Protein AF-A0AAD1H3X2-F1 (afdb_monomer_lite)

Radius of gyration: 19.3 Å; chains: 1; bounding box: 49×30×61 Å

Foldseek 3Di:
DDDDPPPPPPPVPPDDDDDDDDPVVQVVLCVVVVDPHNVVSVVVVVCCVVVVVPPPPPDDPPPPPPPVVVVPPVPVPDDD

Structure (mmCIF, N/CA/C/O backbone):
data_AF-A0AAD1H3X2-F1
#
_entry.id   AF-A0AAD1H3X2-F1
#
loop_
_atom_site.group_PDB
_atom_site.id
_atom_site.type_symbol
_atom_site.label_atom_id
_atom_site.label_alt_id
_atom_site.label_comp_id
_atom_site.label_asym_id
_atom_site.label_entity_id
_atom_site.label_seq_id
_atom_site.pdbx_PDB_ins_code
_atom_site.Cartn_x
_atom_site.Cartn_y
_atom_site.Cartn_z
_atom_site.occupancy
_atom_site.B_iso_or_equiv
_atom_site.auth_seq_id
_atom_site.auth_comp_id
_atom_site.auth_asym_id
_atom_site.auth_atom_id
_atom_site.pdbx_PDB_model_num
ATOM 1 N N . MET A 1 1 ? 8.953 -1.008 -52.948 1.00 45.94 1 MET A N 1
ATOM 2 C CA . MET A 1 1 ? 9.616 -1.289 -51.658 1.00 45.94 1 MET A CA 1
ATOM 3 C C . MET A 1 1 ? 10.001 0.036 -51.019 1.00 45.94 1 MET A C 1
ATOM 5 O O . MET A 1 1 ? 11.051 0.560 -51.350 1.00 45.94 1 MET A O 1
ATOM 9 N N . THR A 1 2 ? 9.154 0.585 -50.150 1.00 40.50 2 THR A N 1
ATOM 10 C CA . THR A 1 2 ? 9.518 1.656 -49.209 1.00 40.50 2 THR A CA 1
ATOM 11 C C . THR A 1 2 ? 8.641 1.499 -47.974 1.00 40.50 2 THR A C 1
ATOM 13 O O . THR A 1 2 ? 7.444 1.238 -48.073 1.00 40.50 2 THR A O 1
ATOM 16 N N . ALA A 1 3 ? 9.312 1.514 -46.830 1.00 48.06 3 ALA A N 1
ATOM 17 C CA . ALA A 1 3 ? 8.859 1.024 -45.544 1.00 48.06 3 ALA A CA 1
ATOM 18 C C . ALA A 1 3 ? 7.693 1.831 -44.958 1.00 48.06 3 ALA A C 1
ATOM 20 O O . ALA A 1 3 ? 7.721 3.060 -44.920 1.00 48.06 3 ALA A O 1
ATOM 21 N N . TRP A 1 4 ? 6.708 1.108 -44.433 1.00 43.19 4 TRP A N 1
ATOM 22 C CA . TRP A 1 4 ? 5.712 1.629 -43.510 1.00 43.19 4 TRP A CA 1
ATOM 23 C C . TRP A 1 4 ? 6.384 1.765 -42.142 1.00 43.19 4 TRP A C 1
ATOM 25 O O . TRP A 1 4 ? 6.596 0.772 -41.453 1.00 43.19 4 TRP A O 1
ATOM 35 N N . LEU A 1 5 ? 6.760 2.981 -41.752 1.00 48.88 5 LEU A N 1
ATOM 36 C CA . LEU A 1 5 ? 7.065 3.290 -40.355 1.00 48.88 5 LEU A CA 1
ATOM 37 C C . LEU A 1 5 ? 5.749 3.645 -39.665 1.00 48.88 5 LEU A C 1
ATOM 39 O O . LEU A 1 5 ? 5.426 4.810 -39.444 1.00 48.88 5 LEU A O 1
ATOM 43 N N . THR A 1 6 ? 4.956 2.622 -39.358 1.00 52.41 6 THR A N 1
ATOM 44 C CA . THR A 1 6 ? 3.868 2.742 -38.391 1.00 52.41 6 THR A CA 1
ATOM 45 C C . THR A 1 6 ? 4.520 2.894 -37.023 1.00 52.41 6 THR A C 1
ATOM 47 O O . THR A 1 6 ? 4.873 1.919 -36.366 1.00 52.41 6 THR A O 1
ATOM 50 N N . GLY A 1 7 ? 4.759 4.142 -36.620 1.00 51.31 7 GLY A N 1
ATOM 51 C CA . GLY A 1 7 ? 5.117 4.460 -35.248 1.00 51.31 7 GLY A CA 1
ATOM 52 C C . GLY A 1 7 ? 3.994 3.970 -34.344 1.00 51.31 7 GLY A C 1
ATOM 53 O O . GLY A 1 7 ? 2.890 4.516 -34.373 1.00 51.31 7 GLY A O 1
ATOM 54 N N . TYR A 1 8 ? 4.257 2.917 -33.574 1.00 51.62 8 TYR A N 1
ATOM 55 C CA . TYR A 1 8 ? 3.380 2.487 -32.497 1.00 51.62 8 TYR A CA 1
ATOM 56 C C . TYR A 1 8 ? 3.392 3.582 -31.432 1.00 51.62 8 TYR A C 1
ATOM 58 O O . TYR A 1 8 ? 4.207 3.587 -30.514 1.00 51.62 8 TYR A O 1
ATOM 66 N N . ARG A 1 9 ? 2.501 4.562 -31.580 1.00 50.69 9 ARG A N 1
ATOM 67 C CA . ARG A 1 9 ? 2.136 5.452 -30.487 1.00 50.69 9 ARG A CA 1
ATOM 68 C C . ARG A 1 9 ? 1.352 4.587 -29.510 1.00 50.69 9 ARG A C 1
ATOM 70 O O . ARG 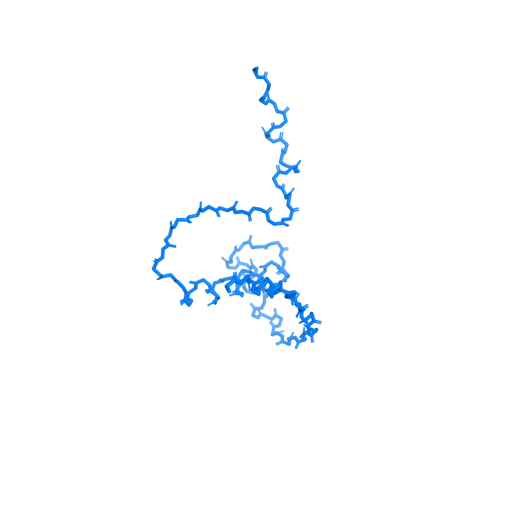A 1 9 ? 0.170 4.338 -29.731 1.00 50.69 9 ARG A O 1
ATOM 77 N N . LEU A 1 10 ? 2.035 4.072 -28.488 1.00 51.53 10 LEU A N 1
ATOM 78 C CA . LEU A 1 10 ? 1.389 3.506 -27.312 1.00 51.53 10 LEU A CA 1
ATOM 79 C C . LEU A 1 10 ? 0.561 4.632 -26.692 1.00 51.53 10 LEU A C 1
ATOM 81 O O . LEU A 1 10 ? 1.054 5.437 -25.907 1.00 51.53 10 LEU A O 1
ATOM 85 N N . ASP A 1 11 ? -0.698 4.721 -27.104 1.00 55.31 11 ASP A N 1
ATOM 86 C CA . ASP A 1 11 ? -1.738 5.408 -26.357 1.00 55.31 11 ASP A CA 1
ATOM 87 C C . ASP A 1 11 ? -1.918 4.568 -25.088 1.00 55.31 11 ASP A C 1
ATOM 89 O O . ASP A 1 11 ? -2.726 3.641 -25.024 1.00 55.31 11 ASP A O 1
ATOM 93 N N . MET A 1 12 ? -1.019 4.765 -24.121 1.00 55.75 12 MET A N 1
ATOM 94 C CA . MET A 1 12 ? -1.066 4.083 -22.840 1.00 55.75 12 MET A CA 1
ATOM 95 C C . MET A 1 12 ? -2.269 4.668 -22.109 1.00 55.75 12 MET A C 1
ATOM 97 O O . MET A 1 12 ? -2.167 5.667 -21.401 1.00 55.75 12 MET A O 1
ATOM 101 N N . ALA A 1 13 ? -3.441 4.096 -22.382 1.00 63.84 13 ALA A N 1
ATOM 102 C CA . ALA A 1 13 ? -4.701 4.482 -21.783 1.00 63.84 13 ALA A CA 1
ATOM 103 C C . ALA A 1 13 ? -4.581 4.296 -20.268 1.00 63.84 13 ALA A C 1
ATOM 105 O O . ALA A 1 13 ? -4.760 3.196 -19.742 1.00 63.84 13 ALA A O 1
ATOM 106 N N . LEU A 1 14 ? -4.251 5.381 -19.569 1.00 61.44 14 LEU A N 1
ATOM 107 C CA . LEU A 1 14 ? -4.224 5.448 -18.116 1.00 61.44 14 LEU A CA 1
ATOM 108 C C . LEU A 1 14 ? -5.663 5.315 -17.619 1.00 61.44 14 LEU A C 1
ATOM 110 O O . LEU A 1 14 ? -6.390 6.294 -17.452 1.00 61.44 14 LEU A O 1
ATOM 114 N N . ARG A 1 15 ? -6.106 4.074 -17.427 1.00 70.62 15 ARG A N 1
ATOM 115 C CA . ARG A 1 15 ? -7.375 3.786 -16.766 1.00 70.62 15 ARG A CA 1
ATOM 116 C C . ARG A 1 15 ? -7.159 3.867 -15.264 1.00 70.62 15 ARG A C 1
ATOM 118 O O . ARG A 1 15 ? -6.279 3.209 -14.715 1.00 70.62 15 ARG A O 1
ATOM 125 N N . LYS A 1 16 ? -7.979 4.681 -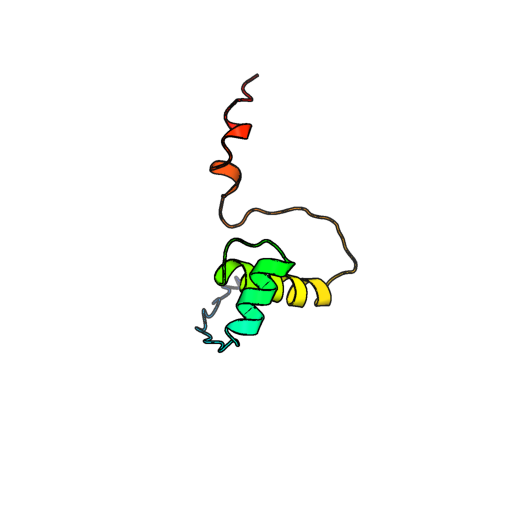14.602 1.00 78.38 16 LYS A N 1
ATOM 126 C CA . LYS A 1 16 ? -8.042 4.710 -13.145 1.00 78.38 16 LYS A CA 1
ATOM 127 C C . LYS A 1 16 ? -8.782 3.459 -12.674 1.00 78.38 16 LYS A C 1
ATOM 129 O O . LYS A 1 16 ? -9.939 3.262 -13.036 1.00 78.38 16 LYS A O 1
ATOM 134 N N . TYR A 1 17 ? -8.113 2.647 -11.865 1.00 78.44 17 TYR A N 1
ATOM 135 C CA . TYR A 1 17 ? -8.713 1.517 -11.164 1.00 78.44 17 TYR A CA 1
ATOM 136 C C . TYR A 1 17 ? -8.739 1.820 -9.669 1.00 78.44 17 TYR A C 1
ATOM 138 O O . TYR A 1 17 ? -7.760 2.322 -9.117 1.00 78.44 17 TYR A O 1
ATOM 146 N N . GLU A 1 18 ? -9.865 1.529 -9.026 1.00 85.50 18 GLU A N 1
ATOM 147 C CA . GLU A 1 18 ? -10.022 1.612 -7.576 1.00 85.50 18 GLU A CA 1
ATOM 148 C C . GLU A 1 18 ? -10.189 0.189 -7.046 1.00 85.50 18 GLU A C 1
ATOM 150 O O . GLU A 1 18 ? -11.025 -0.568 -7.538 1.00 85.50 18 GLU A O 1
ATOM 155 N N . ILE A 1 19 ? -9.351 -0.189 -6.082 1.00 84.38 19 ILE A N 1
ATOM 156 C CA . ILE A 1 19 ? -9.329 -1.526 -5.489 1.00 84.38 19 ILE A CA 1
ATOM 157 C C . ILE A 1 19 ? -9.617 -1.351 -4.002 1.00 84.38 19 ILE A C 1
ATOM 159 O O . ILE A 1 19 ? -8.940 -0.575 -3.329 1.00 84.38 19 ILE A O 1
ATOM 163 N N . GLN A 1 20 ? -10.628 -2.056 -3.500 1.00 91.88 20 GLN A N 1
ATOM 164 C CA . GLN A 1 20 ? -10.898 -2.132 -2.068 1.00 91.88 20 GLN A CA 1
ATOM 165 C C . GLN A 1 20 ? -10.102 -3.292 -1.483 1.00 91.88 20 GLN A C 1
ATOM 167 O O . GLN A 1 20 ? -10.154 -4.408 -1.998 1.00 91.88 20 GLN A O 1
ATOM 172 N N . ILE A 1 21 ? -9.349 -3.008 -0.427 1.00 90.06 21 ILE A N 1
ATOM 173 C CA . ILE A 1 21 ? -8.503 -3.979 0.261 1.00 90.06 21 ILE A CA 1
ATOM 174 C C . ILE A 1 21 ? -8.860 -3.917 1.738 1.00 90.06 21 ILE A C 1
ATOM 176 O O . ILE A 1 21 ? -9.036 -2.829 2.286 1.00 90.06 21 ILE A O 1
ATOM 180 N N . ASP A 1 22 ? -8.971 -5.087 2.355 1.00 96.12 22 ASP A N 1
ATOM 181 C CA . ASP A 1 22 ? -9.172 -5.205 3.790 1.00 96.12 22 ASP A CA 1
ATOM 182 C C . ASP A 1 22 ? -8.003 -4.554 4.554 1.00 96.12 22 ASP A C 1
ATOM 184 O O . ASP A 1 22 ? -6.828 -4.819 4.280 1.00 96.12 22 ASP A O 1
ATOM 188 N N . GLU A 1 23 ? -8.330 -3.667 5.493 1.00 95.38 23 GLU A N 1
ATOM 189 C CA . GLU A 1 23 ? -7.342 -2.891 6.241 1.00 95.38 23 GLU A CA 1
ATOM 190 C C . GLU A 1 23 ? -6.501 -3.769 7.180 1.00 95.38 23 GLU A C 1
ATOM 192 O O . GLU A 1 23 ? -5.305 -3.523 7.355 1.00 95.38 23 GLU A O 1
ATOM 197 N N . GLU A 1 24 ? -7.083 -4.819 7.759 1.00 96.56 24 GLU A N 1
ATOM 198 C CA . GLU A 1 24 ? -6.364 -5.748 8.628 1.00 96.56 24 GLU A CA 1
ATOM 199 C C . GLU A 1 24 ? -5.339 -6.548 7.822 1.00 96.56 24 GLU A C 1
ATOM 201 O O . GLU A 1 24 ? -4.177 -6.656 8.228 1.00 96.56 24 GLU A O 1
ATOM 206 N N . LEU A 1 25 ? -5.731 -7.020 6.634 1.00 94.50 25 LEU A N 1
ATOM 207 C CA . LEU A 1 25 ? -4.822 -7.692 5.705 1.00 94.50 25 LEU A CA 1
ATOM 208 C C . LEU A 1 25 ? -3.673 -6.773 5.273 1.00 94.50 25 LEU A C 1
ATOM 210 O O . LEU A 1 25 ? -2.515 -7.195 5.238 1.00 94.50 25 LEU A O 1
ATOM 214 N N . LEU A 1 26 ? -3.982 -5.515 4.957 1.00 94.00 26 LEU A N 1
ATOM 215 C CA . LEU A 1 26 ? -2.993 -4.529 4.538 1.00 94.00 26 LEU A CA 1
ATOM 216 C C . LEU A 1 26 ? -1.990 -4.229 5.656 1.00 94.00 26 LEU A C 1
ATOM 218 O O . LEU A 1 26 ? -0.782 -4.218 5.420 1.00 94.00 26 LEU A O 1
ATOM 222 N N . ASN A 1 27 ? -2.478 -4.051 6.882 1.00 95.31 27 ASN A N 1
ATOM 223 C CA . ASN A 1 27 ? -1.639 -3.839 8.056 1.00 95.31 27 ASN A CA 1
ATOM 224 C C . ASN A 1 27 ? -0.768 -5.059 8.369 1.00 95.31 27 ASN A C 1
ATOM 226 O O . ASN A 1 27 ? 0.399 -4.910 8.733 1.00 95.31 27 ASN A O 1
ATOM 230 N N . GLU A 1 28 ? -1.299 -6.269 8.203 1.00 95.81 28 GLU A N 1
ATOM 231 C CA . GLU A 1 28 ? -0.509 -7.487 8.354 1.00 95.81 28 GLU A CA 1
ATOM 232 C C . GLU A 1 28 ? 0.576 -7.594 7.277 1.00 95.81 28 GLU A C 1
ATOM 234 O O . GLU A 1 28 ? 1.709 -7.947 7.595 1.00 95.81 28 GLU A O 1
ATOM 239 N N . ALA A 1 29 ? 0.280 -7.239 6.024 1.00 92.56 29 ALA A N 1
ATOM 240 C CA . ALA A 1 29 ? 1.280 -7.200 4.959 1.00 92.56 29 ALA A CA 1
ATOM 241 C C . ALA A 1 29 ? 2.394 -6.187 5.265 1.00 92.56 29 ALA A C 1
ATOM 243 O O . ALA A 1 29 ? 3.573 -6.510 5.132 1.00 92.56 29 ALA A O 1
ATOM 244 N N . ILE A 1 30 ? 2.034 -4.997 5.749 1.00 93.50 30 ILE A N 1
ATOM 245 C CA . ILE A 1 30 ? 2.996 -3.973 6.173 1.00 93.50 30 ILE A CA 1
ATOM 246 C C . ILE A 1 30 ? 3.940 -4.522 7.246 1.00 93.50 30 ILE A C 1
ATOM 248 O O . ILE A 1 30 ? 5.157 -4.414 7.106 1.00 93.50 30 ILE A O 1
ATOM 252 N N . ARG A 1 31 ? 3.397 -5.178 8.280 1.00 94.25 31 ARG A N 1
ATOM 253 C CA . ARG A 1 31 ? 4.203 -5.790 9.347 1.00 94.25 31 ARG A CA 1
ATOM 254 C C . ARG A 1 31 ? 5.073 -6.935 8.839 1.00 94.25 31 ARG A C 1
ATOM 256 O O . ARG A 1 31 ? 6.258 -6.985 9.143 1.00 94.25 31 ARG A O 1
ATOM 263 N N . ARG A 1 32 ? 4.493 -7.859 8.072 1.00 94.62 32 ARG A N 1
ATOM 264 C CA . ARG A 1 32 ? 5.170 -9.076 7.607 1.00 94.62 32 ARG A CA 1
ATOM 265 C C . ARG A 1 32 ? 6.330 -8.766 6.671 1.00 94.62 32 ARG A C 1
ATOM 267 O O . ARG A 1 32 ? 7.398 -9.356 6.807 1.00 94.62 32 ARG A O 1
ATOM 274 N N . TYR A 1 33 ? 6.122 -7.837 5.745 1.00 93.19 33 TYR A N 1
ATOM 275 C CA . TYR A 1 33 ? 7.110 -7.477 4.731 1.00 93.19 33 TYR A CA 1
ATOM 276 C C . TYR A 1 33 ? 7.938 -6.241 5.100 1.00 93.19 33 TYR A C 1
ATOM 278 O O . TYR A 1 33 ? 8.782 -5.839 4.309 1.00 93.19 33 TYR A O 1
ATOM 286 N N . HIS A 1 34 ? 7.740 -5.674 6.298 1.00 92.94 34 HIS A N 1
ATOM 287 C CA . HIS A 1 34 ? 8.482 -4.518 6.815 1.00 92.94 34 HIS A CA 1
ATOM 288 C C . HIS A 1 34 ? 8.497 -3.309 5.859 1.00 92.94 34 HIS A C 1
ATOM 290 O O . HIS A 1 34 ? 9.491 -2.594 5.768 1.00 92.94 34 HIS A O 1
ATOM 296 N N . VAL A 1 35 ? 7.395 -3.077 5.145 1.00 92.81 35 VAL A N 1
ATOM 297 C CA . VAL A 1 35 ? 7.256 -1.943 4.217 1.00 92.81 35 VAL A CA 1
ATOM 298 C C . VAL A 1 35 ? 6.734 -0.698 4.937 1.00 92.81 35 VAL A C 1
ATOM 300 O O . VAL A 1 35 ? 6.130 -0.786 6.003 1.00 92.81 35 VAL A O 1
ATOM 303 N N . HIS A 1 36 ? 6.938 0.483 4.361 1.00 90.56 36 HIS A N 1
ATOM 304 C CA . HIS A 1 36 ? 6.650 1.765 5.004 1.00 90.56 36 HIS A CA 1
ATOM 305 C C . HIS A 1 36 ? 5.164 2.139 5.027 1.00 90.56 36 HIS A C 1
ATOM 307 O O . HIS A 1 36 ? 4.775 3.065 5.741 1.00 90.56 36 HIS A O 1
ATOM 313 N N . GLY A 1 37 ? 4.311 1.443 4.267 1.00 89.62 37 GLY A N 1
ATOM 314 C CA . GLY A 1 37 ? 2.873 1.682 4.322 1.00 89.62 37 GLY A CA 1
ATOM 315 C C . GLY A 1 37 ? 2.043 1.037 3.209 1.00 89.62 37 GLY A C 1
ATOM 316 O O . GLY A 1 37 ? 2.556 0.255 2.405 1.00 89.62 37 GLY A O 1
ATOM 317 N N . PRO A 1 38 ? 0.747 1.401 3.126 1.00 89.69 38 PRO A N 1
ATOM 318 C CA . PRO A 1 38 ? -0.230 0.790 2.223 1.00 89.69 38 PRO A CA 1
ATOM 319 C C . PRO A 1 38 ? 0.181 0.781 0.753 1.00 89.69 38 PRO A C 1
ATOM 321 O O . PRO A 1 38 ? 0.055 -0.227 0.064 1.00 89.69 38 PRO A O 1
ATOM 324 N N . ARG A 1 39 ? 0.701 1.912 0.266 1.00 90.06 39 ARG A N 1
ATOM 325 C CA . ARG A 1 39 ? 1.100 2.069 -1.136 1.00 90.06 39 ARG A CA 1
ATOM 326 C C . ARG A 1 39 ? 2.215 1.101 -1.514 1.00 90.06 39 ARG A C 1
ATOM 328 O O . ARG A 1 39 ? 2.182 0.521 -2.593 1.00 90.06 39 ARG A O 1
ATOM 335 N N . GLU A 1 40 ? 3.188 0.946 -0.628 1.00 89.88 40 GLU A N 1
ATOM 336 C CA . GLU A 1 40 ? 4.337 0.080 -0.854 1.00 89.88 40 GLU A CA 1
ATOM 337 C C . GLU A 1 40 ? 3.951 -1.394 -0.730 1.00 89.88 40 GLU A C 1
ATOM 339 O O . GLU A 1 40 ? 4.348 -2.192 -1.571 1.00 89.88 40 GLU A O 1
ATOM 344 N N . ALA A 1 41 ? 3.079 -1.738 0.223 1.00 92.75 41 ALA A N 1
ATOM 345 C CA . ALA A 1 41 ? 2.511 -3.079 0.328 1.00 92.75 41 ALA A CA 1
ATOM 346 C C . ALA A 1 41 ? 1.756 -3.487 -0.951 1.00 92.75 41 ALA A C 1
ATOM 348 O O . ALA A 1 41 ? 1.964 -4.582 -1.474 1.00 92.75 41 ALA A O 1
ATOM 349 N N . VAL A 1 42 ? 0.919 -2.595 -1.497 1.00 91.81 42 VAL A N 1
ATOM 350 C CA . VAL A 1 42 ? 0.193 -2.845 -2.754 1.00 91.81 42 VAL A CA 1
ATOM 351 C C . VAL A 1 42 ? 1.151 -2.936 -3.937 1.00 91.81 42 VAL A C 1
ATOM 353 O O . VAL A 1 42 ? 1.012 -3.833 -4.766 1.00 91.81 42 VAL A O 1
ATOM 356 N N . HIS A 1 43 ? 2.135 -2.039 -4.021 1.00 90.69 43 HIS A N 1
ATOM 357 C CA . HIS A 1 43 ? 3.134 -2.081 -5.085 1.00 90.69 43 HIS A CA 1
ATOM 358 C C . HIS A 1 43 ? 3.929 -3.391 -5.058 1.00 90.69 43 HIS A C 1
ATOM 360 O O . HIS A 1 43 ? 4.084 -4.026 -6.098 1.00 90.69 43 HIS A O 1
ATOM 366 N N . LEU A 1 44 ? 4.362 -3.829 -3.874 1.00 90.25 44 LEU A N 1
ATOM 367 C CA . LEU A 1 44 ? 5.053 -5.098 -3.679 1.00 90.25 44 LEU A CA 1
ATOM 368 C C . LEU A 1 44 ? 4.181 -6.276 -4.123 1.00 90.25 44 LEU A C 1
ATOM 370 O O . LEU A 1 44 ? 4.643 -7.105 -4.898 1.00 90.25 44 LEU A O 1
ATOM 374 N N . ALA A 1 45 ? 2.914 -6.319 -3.702 1.00 90.94 45 ALA A N 1
ATOM 375 C CA . ALA A 1 45 ? 1.991 -7.38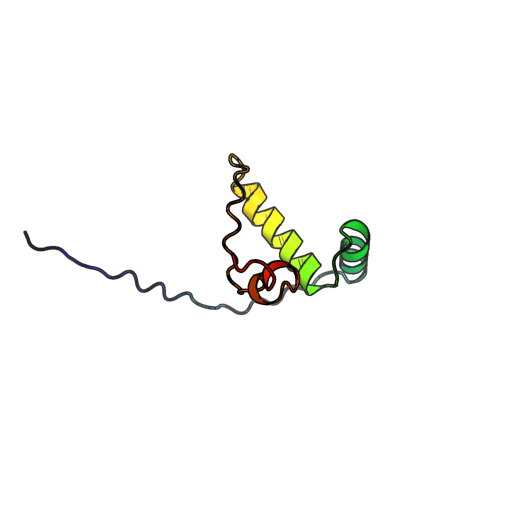2 -4.085 1.00 90.94 45 ALA A CA 1
ATOM 376 C C . ALA A 1 45 ? 1.769 -7.440 -5.605 1.00 90.94 45 ALA A C 1
ATOM 378 O O . ALA A 1 45 ? 1.898 -8.505 -6.205 1.00 90.94 45 ALA A O 1
ATOM 379 N N . LEU A 1 46 ? 1.489 -6.299 -6.245 1.00 90.75 46 LEU A N 1
ATOM 380 C CA . LEU A 1 46 ? 1.317 -6.226 -7.699 1.00 90.75 46 LEU A CA 1
ATOM 381 C C . LEU A 1 46 ? 2.598 -6.622 -8.436 1.00 90.75 46 LEU A C 1
ATOM 383 O O . LEU A 1 46 ? 2.531 -7.383 -9.397 1.00 90.75 46 LEU A O 1
ATOM 387 N N . ARG A 1 47 ? 3.763 -6.165 -7.962 1.00 87.31 47 ARG A N 1
ATOM 388 C CA . ARG A 1 47 ? 5.062 -6.558 -8.514 1.00 87.31 47 ARG A CA 1
ATOM 389 C C . ARG A 1 47 ? 5.266 -8.063 -8.408 1.00 87.31 47 ARG A C 1
ATOM 391 O O . ARG A 1 47 ? 5.661 -8.668 -9.392 1.00 87.31 47 ARG A O 1
ATOM 398 N N . THR A 1 48 ? 4.983 -8.679 -7.262 1.00 87.19 48 THR A N 1
ATOM 399 C CA . THR A 1 48 ? 5.099 -10.134 -7.089 1.00 87.19 48 THR A CA 1
ATOM 400 C C . THR A 1 48 ? 4.119 -10.896 -7.978 1.00 87.19 48 THR A C 1
ATOM 402 O O . THR A 1 48 ? 4.501 -11.924 -8.521 1.00 87.19 48 THR A O 1
ATOM 405 N N . LEU A 1 49 ? 2.892 -10.404 -8.173 1.00 86.50 49 LEU A N 1
ATOM 406 C CA . LEU A 1 49 ? 1.923 -11.035 -9.076 1.00 86.50 49 LEU A CA 1
ATOM 407 C C . LEU A 1 49 ? 2.372 -10.972 -10.541 1.00 86.50 49 LEU A C 1
ATOM 409 O O . LEU A 1 49 ? 2.273 -11.975 -11.234 1.00 86.50 49 LEU A O 1
ATOM 413 N N . VAL A 1 50 ? 2.883 -9.823 -10.994 1.00 86.19 50 VAL A N 1
ATOM 414 C CA . VAL A 1 50 ? 3.380 -9.636 -12.370 1.00 86.19 50 VAL A CA 1
ATOM 415 C C . VAL A 1 50 ? 4.690 -10.392 -12.596 1.00 86.19 50 VAL A C 1
ATOM 417 O O . VAL A 1 50 ? 4.879 -11.027 -13.626 1.00 86.19 50 VAL A O 1
ATOM 420 N N . ARG A 1 51 ? 5.599 -10.370 -11.622 1.00 75.19 51 ARG A N 1
ATOM 421 C CA . ARG A 1 51 ? 6.893 -11.048 -11.730 1.00 75.19 51 ARG A CA 1
ATOM 422 C C . ARG A 1 51 ? 6.762 -12.563 -11.568 1.00 75.19 51 ARG A C 1
ATOM 424 O O . ARG A 1 51 ? 7.417 -13.311 -12.274 1.00 75.19 51 ARG A O 1
ATOM 431 N N . GLY A 1 52 ? 5.850 -13.023 -10.713 1.00 57.06 52 GLY A N 1
ATOM 432 C CA . GLY A 1 52 ? 5.498 -14.438 -10.577 1.00 57.06 52 GLY A CA 1
ATOM 433 C C . GLY A 1 52 ? 4.773 -15.023 -11.794 1.00 57.06 52 GLY A C 1
ATOM 434 O O . GLY A 1 52 ? 4.670 -16.243 -11.887 1.00 57.06 52 GLY A O 1
ATOM 435 N N . SER A 1 53 ? 4.288 -14.191 -12.726 1.00 56.00 53 SER A N 1
ATOM 436 C CA . SER A 1 53 ? 3.848 -14.647 -14.053 1.00 56.00 53 SER A CA 1
ATOM 437 C C . SER A 1 53 ? 4.983 -14.802 -15.072 1.00 56.00 53 SER A C 1
ATOM 439 O O . SER A 1 53 ? 4.785 -15.538 -16.034 1.00 56.00 53 SER A O 1
ATOM 441 N N . ASP A 1 54 ? 6.146 -14.180 -14.844 1.00 56.22 54 ASP A N 1
ATOM 442 C CA . ASP A 1 54 ? 7.260 -14.126 -15.807 1.00 56.22 54 ASP A CA 1
ATOM 443 C C . ASP A 1 54 ? 8.563 -14.802 -15.318 1.00 56.22 54 ASP A C 1
ATOM 445 O O . ASP A 1 54 ? 9.501 -14.942 -16.099 1.00 56.22 54 ASP A O 1
ATOM 449 N N . GLU A 1 55 ? 8.671 -15.249 -14.060 1.00 51.59 55 GLU A N 1
ATOM 450 C CA . GLU A 1 55 ? 9.919 -15.835 -13.539 1.00 51.59 55 GLU A CA 1
ATOM 451 C C . GLU A 1 55 ? 10.194 -17.270 -14.041 1.00 51.59 55 GLU A C 1
ATOM 453 O O . GLU A 1 55 ? 9.929 -18.263 -13.365 1.00 51.59 55 GLU A O 1
ATOM 458 N N . GLU A 1 56 ? 10.832 -17.337 -15.212 1.00 46.44 56 GLU A N 1
ATOM 459 C CA . GLU A 1 56 ? 12.173 -17.920 -15.375 1.00 46.44 56 GLU A CA 1
ATOM 460 C C . GLU A 1 56 ? 13.170 -16.808 -15.789 1.00 46.44 56 GLU A C 1
ATOM 462 O O . GLU A 1 56 ? 13.706 -16.860 -16.885 1.00 46.44 56 GLU A O 1
ATOM 467 N N . ASP A 1 57 ? 13.429 -15.776 -14.974 1.00 48.09 57 ASP A N 1
ATOM 468 C CA . ASP A 1 57 ? 14.778 -15.170 -14.941 1.00 48.09 57 ASP A CA 1
ATOM 469 C C . ASP A 1 57 ? 14.964 -14.206 -13.760 1.00 48.09 57 ASP A C 1
ATOM 471 O O . ASP A 1 57 ? 14.299 -13.179 -13.630 1.00 48.09 57 ASP A O 1
ATOM 475 N N . LEU A 1 58 ? 15.911 -14.539 -12.884 1.00 50.47 58 LEU A N 1
ATOM 476 C CA . LEU A 1 58 ? 16.308 -13.755 -11.711 1.00 50.47 58 LEU A CA 1
ATOM 477 C C . LEU A 1 58 ? 17.529 -12.873 -12.025 1.00 50.47 58 LEU A C 1
ATOM 479 O O . LEU A 1 58 ? 18.470 -12.811 -11.232 1.00 50.47 58 LEU A O 1
ATOM 483 N N . SER A 1 59 ? 17.546 -12.173 -13.161 1.00 47.06 59 SER A N 1
ATOM 484 C CA . SER A 1 59 ? 18.557 -11.142 -13.427 1.00 47.06 59 SER A CA 1
ATOM 485 C C . SER A 1 59 ? 17.986 -9.753 -13.137 1.00 47.06 59 SER A C 1
ATOM 487 O O . SER A 1 59 ? 17.335 -9.125 -13.970 1.00 47.06 59 SER A O 1
ATOM 489 N N . LEU A 1 60 ? 18.217 -9.290 -11.910 1.00 52.56 60 LEU A N 1
ATOM 490 C CA . LEU A 1 60 ? 17.931 -7.935 -11.444 1.00 52.56 60 LEU A CA 1
ATOM 491 C C . LEU A 1 60 ? 18.839 -6.914 -12.153 1.00 52.56 60 LEU A C 1
ATOM 493 O O . LEU A 1 60 ? 19.855 -6.498 -11.603 1.00 52.56 60 LEU A O 1
ATOM 497 N N . GLU A 1 61 ? 18.462 -6.475 -13.349 1.00 52.47 61 GLU A N 1
ATOM 498 C CA . GLU A 1 61 ? 18.807 -5.125 -13.802 1.00 52.47 61 GLU A CA 1
ATOM 499 C C . GLU A 1 61 ? 17.672 -4.202 -13.347 1.00 52.47 61 GLU A C 1
ATOM 501 O O . GLU A 1 61 ? 16.638 -4.063 -13.998 1.00 52.47 61 GLU A O 1
ATOM 506 N N . GLU A 1 62 ? 17.819 -3.646 -12.141 1.00 56.75 62 GLU A N 1
ATOM 507 C CA . GLU A 1 62 ? 16.897 -2.648 -11.598 1.00 56.75 62 GLU A CA 1
ATOM 508 C C . GLU A 1 62 ? 17.025 -1.343 -12.402 1.00 56.75 62 GLU A C 1
ATOM 510 O O . GLU A 1 62 ? 17.813 -0.457 -12.073 1.00 56.75 62 GLU A O 1
ATOM 515 N N . GLU A 1 63 ? 16.261 -1.220 -13.488 1.00 60.06 63 GLU A N 1
ATOM 516 C CA . GLU A 1 63 ? 16.040 0.063 -14.154 1.00 60.06 63 GLU A CA 1
ATOM 517 C C . GLU A 1 63 ? 15.148 0.922 -13.246 1.00 60.06 63 GLU A C 1
ATOM 519 O O . GLU A 1 63 ? 13.954 0.662 -13.118 1.00 60.06 63 GLU A O 1
ATOM 524 N N . ASP A 1 64 ? 15.745 1.904 -12.561 1.00 61.28 64 ASP A N 1
ATOM 525 C CA . ASP A 1 64 ? 15.076 2.844 -11.652 1.00 61.28 64 ASP A CA 1
ATOM 526 C C . ASP A 1 64 ? 14.189 3.828 -12.444 1.00 61.28 64 ASP A C 1
ATOM 528 O O . ASP A 1 64 ? 14.688 4.833 -12.962 1.00 61.28 64 ASP A O 1
ATOM 532 N N . PRO A 1 65 ? 12.863 3.604 -12.531 1.00 58.88 65 PRO A N 1
ATOM 533 C CA . PRO A 1 65 ? 11.985 4.413 -13.368 1.00 58.88 65 PRO A CA 1
ATOM 534 C C . PRO A 1 65 ? 11.565 5.720 -12.678 1.00 58.88 65 PRO A C 1
ATOM 536 O O . PRO A 1 65 ? 10.864 6.539 -13.275 1.00 58.88 65 PRO A O 1
ATOM 539 N N . TYR A 1 66 ? 11.972 5.925 -11.419 1.00 59.84 66 TYR A N 1
ATOM 540 C CA . TYR A 1 66 ? 11.589 7.069 -10.592 1.00 59.84 66 TYR A CA 1
ATOM 541 C C . TYR A 1 66 ? 12.789 7.899 -10.108 1.00 59.84 66 TYR A C 1
ATOM 543 O O . TYR A 1 66 ? 12.590 8.883 -9.395 1.00 59.84 66 TYR A O 1
ATOM 551 N N . GLY A 1 67 ? 14.016 7.548 -10.510 1.00 59.41 67 GLY A N 1
ATOM 552 C CA 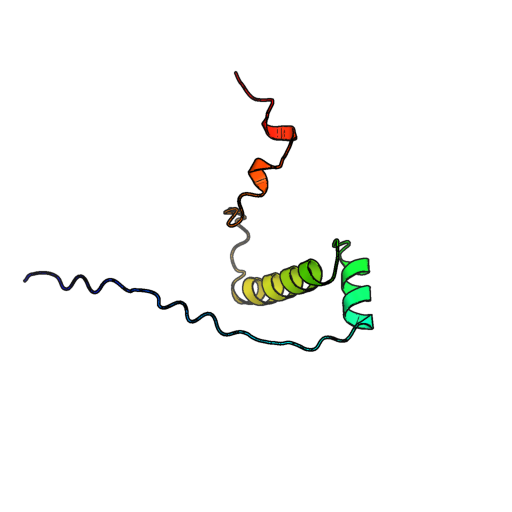. GLY A 1 67 ? 15.241 8.285 -10.187 1.00 59.41 67 GLY A CA 1
ATOM 553 C C . GLY A 1 67 ? 15.537 8.377 -8.688 1.00 59.41 67 GLY A C 1
ATOM 554 O O . GLY A 1 67 ? 16.186 9.327 -8.246 1.00 59.41 67 GLY A O 1
ATOM 555 N N . LEU A 1 68 ? 15.059 7.421 -7.891 1.00 59.47 68 LEU A N 1
ATOM 556 C CA . LEU A 1 68 ? 15.249 7.402 -6.438 1.00 59.47 68 LEU A CA 1
ATOM 557 C C . LEU A 1 68 ? 16.719 7.190 -6.052 1.00 59.47 68 LEU A C 1
ATOM 559 O O . LEU A 1 68 ? 17.146 7.641 -4.992 1.00 59.47 68 L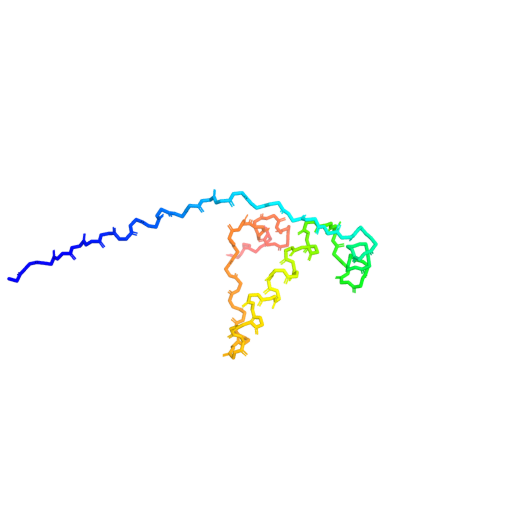EU A O 1
ATOM 563 N N . SER A 1 69 ? 17.521 6.625 -6.955 1.00 62.75 69 SER A N 1
ATOM 564 C CA . SER A 1 69 ? 18.975 6.482 -6.817 1.00 62.75 69 SER A CA 1
ATOM 565 C C . SER A 1 69 ? 19.718 7.824 -6.735 1.00 62.75 69 SER A C 1
ATOM 567 O O . SER A 1 69 ? 20.851 7.875 -6.264 1.00 62.75 69 SER A O 1
ATOM 569 N N . ALA A 1 70 ? 19.103 8.927 -7.185 1.00 60.12 70 ALA A N 1
ATOM 570 C CA . ALA A 1 70 ? 19.670 10.275 -7.084 1.00 60.12 70 ALA A CA 1
ATOM 571 C C . ALA A 1 70 ? 19.497 10.905 -5.688 1.00 60.12 70 ALA A C 1
ATOM 573 O O . ALA A 1 70 ? 20.155 11.896 -5.371 1.00 60.12 70 ALA A O 1
ATOM 574 N N . LEU A 1 71 ? 18.613 10.342 -4.860 1.00 60.19 71 LEU A N 1
ATOM 575 C CA . LEU A 1 71 ? 18.397 10.747 -3.470 1.00 60.19 71 LEU A CA 1
ATOM 576 C C . LEU A 1 71 ? 19.283 9.968 -2.495 1.00 60.19 71 LEU A C 1
ATOM 578 O O . LEU A 1 71 ? 19.252 10.263 -1.302 1.00 60.19 71 LEU A O 1
ATOM 582 N N . ASP A 1 72 ? 20.062 9.003 -2.986 1.00 61.91 72 ASP A N 1
ATOM 583 C CA . ASP A 1 72 ? 20.951 8.202 -2.161 1.00 61.91 72 ASP A CA 1
ATOM 584 C C . ASP A 1 72 ? 22.177 9.038 -1.737 1.00 61.91 72 ASP A C 1
ATOM 586 O O . ASP A 1 72 ? 23.048 9.349 -2.564 1.00 61.91 72 ASP A O 1
ATOM 590 N N . PRO A 1 73 ? 22.281 9.439 -0.453 1.00 57.72 73 PRO A N 1
ATOM 591 C CA . PRO A 1 73 ? 23.389 10.260 0.024 1.00 57.72 73 PRO A CA 1
ATOM 592 C C . PRO A 1 73 ? 24.730 9.520 -0.059 1.00 57.72 73 PRO A C 1
ATOM 594 O O . PRO A 1 73 ? 25.781 10.155 0.047 1.00 57.72 73 PRO A O 1
ATOM 597 N N . HIS A 1 74 ? 24.719 8.198 -0.269 1.00 55.50 74 HIS A N 1
ATOM 598 C CA . HIS A 1 74 ? 25.931 7.396 -0.304 1.00 55.50 74 HIS A CA 1
ATOM 599 C C . HIS A 1 74 ? 26.722 7.537 -1.615 1.00 55.50 74 HIS A C 1
ATOM 601 O O . HIS A 1 74 ? 27.931 7.309 -1.616 1.00 55.50 74 HIS A O 1
ATOM 607 N N . ARG A 1 75 ? 26.089 7.989 -2.712 1.00 53.94 75 ARG A N 1
ATOM 608 C CA . ARG A 1 75 ? 26.729 8.114 -4.038 1.00 53.94 75 ARG A CA 1
ATOM 609 C C . ARG A 1 75 ? 27.333 9.494 -4.324 1.00 53.94 75 ARG A C 1
ATOM 611 O O . ARG A 1 75 ? 28.120 9.644 -5.254 1.00 53.94 75 ARG A O 1
ATOM 618 N N . ALA A 1 76 ? 27.027 10.507 -3.511 1.00 52.75 76 ALA A N 1
ATOM 619 C CA . ALA A 1 76 ? 27.547 11.869 -3.687 1.00 52.75 76 ALA A CA 1
ATOM 620 C C . ALA A 1 76 ? 29.055 12.020 -3.365 1.00 52.75 76 ALA A C 1
ATOM 622 O O . ALA A 1 76 ? 29.610 13.105 -3.542 1.00 52.75 76 ALA A O 1
ATOM 623 N N . GLY A 1 77 ? 29.715 10.955 -2.889 1.00 49.72 77 GLY A N 1
ATOM 624 C CA . GLY A 1 77 ? 31.112 10.967 -2.446 1.00 49.72 77 GLY A CA 1
ATOM 625 C C . GLY A 1 77 ? 32.138 10.346 -3.398 1.00 49.72 77 GLY A C 1
ATOM 626 O O . GLY A 1 77 ? 33.330 10.469 -3.131 1.00 49.72 77 GLY A O 1
ATOM 627 N N . GLU A 1 78 ? 31.738 9.711 -4.502 1.00 52.56 78 GLU A N 1
ATOM 628 C CA . GLU A 1 78 ? 32.694 9.100 -5.438 1.00 52.56 78 GLU A CA 1
ATOM 629 C C . GLU A 1 78 ? 33.020 10.063 -6.588 1.00 52.56 78 GLU A C 1
ATOM 631 O O . GLU A 1 78 ? 32.495 9.984 -7.697 1.00 52.56 78 GLU A O 1
ATOM 636 N N . LYS A 1 79 ? 33.897 11.028 -6.293 1.00 41.19 79 LYS A N 1
ATOM 637 C CA . LYS A 1 79 ? 34.724 11.686 -7.309 1.00 4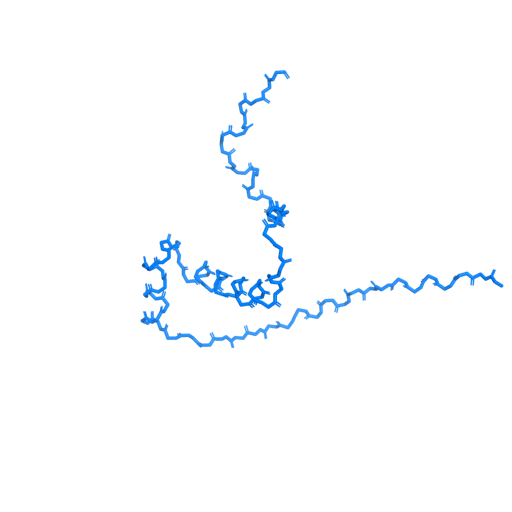1.19 79 LYS A CA 1
ATOM 638 C C . LYS A 1 79 ? 36.178 11.289 -7.079 1.00 41.19 79 LYS A C 1
ATOM 640 O O . LYS A 1 79 ? 36.844 11.869 -6.224 1.00 41.19 79 LYS A O 1
ATOM 645 N N . GLY A 1 80 ? 36.622 10.289 -7.837 1.00 36.88 80 GLY A N 1
ATOM 646 C CA . GLY A 1 80 ? 38.004 10.176 -8.302 1.00 36.88 80 GLY A CA 1
ATOM 647 C C . GLY A 1 80 ? 38.114 10.847 -9.660 1.00 36.88 80 GLY A C 1
ATOM 648 O O . GLY A 1 80 ? 37.223 10.577 -10.495 1.00 36.88 80 GLY A O 1
#

Organism: Mycobacterium xenopi (NCBI:txid1789)

pLDDT: mean 70.24, std 19.08, range [36.88, 96.56]

InterPro domains:
  IPR019239 Bacterial antitoxin of type II TA system, VapB [PF09957] (18-56)

Sequence (80 aa):
MTAWLTGYRLDMALRKYEIQIDEELLNEAIRRYHVHGPREAVHLALRTLVRGSDEEDLSLEEEDPYGLSALDPHRAGEKG

Secondary structure (DSSP, 8-state):
----------------------HHHHHHHHHHHT-SSHHHHHHHHHHHHHHTTT-S--------TT-GGGG-TTSTT---